Protein AF-C4YU73-F1 (afdb_monomer_lite)

Radius of gyration: 11.61 Å; chains: 1; bounding box: 30×16×33 Å

pLDDT: mean 80.81, std 15.25, range [41.47, 94.25]

Secondary structure (DSSP, 8-state):
-PPPEEEEEE-TTT--EEEEEES-HHHHHHHHHTTPPP------

Sequence (44 aa):
MKQPTVYIIANKRNGTIYLGVTSNLIKRIYEHKLNQAQEQKSLI

Structure (mmCIF, N/CA/C/O backbone):
data_AF-C4YU73-F1
#
_entry.id   AF-C4YU73-F1
#
loop_
_atom_site.group_PDB
_atom_site.id
_atom_site.type_symbol
_atom_site.label_atom_id
_atom_site.label_alt_id
_atom_site.label_comp_id
_atom_site.label_asym_id
_atom_site.label_entity_id
_atom_site.label_seq_id
_atom_site.pdbx_PDB_ins_code
_atom_site.Cartn_x
_atom_site.Cartn_y
_atom_site.Cartn_z
_atom_site.occupancy
_atom_site.B_iso_or_equiv
_atom_site.auth_seq_id
_atom_site.auth_comp_id
_atom_site.auth_asym_id
_atom_site.auth_atom_id
_atom_site.pdbx_PDB_model_num
ATOM 1 N N . MET A 1 1 ? -20.467 6.048 7.576 1.00 77.44 1 MET A N 1
ATOM 2 C CA . MET A 1 1 ? -19.728 4.850 8.042 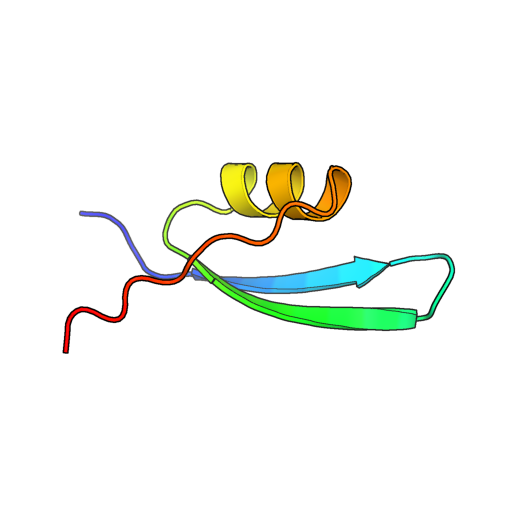1.00 77.44 1 MET A CA 1
ATOM 3 C C . MET A 1 1 ? -18.617 4.545 7.049 1.00 77.44 1 MET A C 1
ATOM 5 O O . MET A 1 1 ? -18.852 4.681 5.856 1.00 77.44 1 MET A O 1
ATOM 9 N N . LYS A 1 2 ? -17.410 4.202 7.510 1.00 76.25 2 LYS A N 1
ATOM 10 C CA . LYS A 1 2 ? -16.288 3.830 6.635 1.00 76.25 2 LYS A CA 1
ATOM 11 C C . LYS A 1 2 ? -16.222 2.306 6.535 1.00 76.25 2 LYS A C 1
ATOM 13 O O . LYS A 1 2 ? -16.144 1.652 7.568 1.00 76.25 2 LYS A O 1
ATOM 18 N N . GLN A 1 3 ? -16.279 1.763 5.321 1.00 87.06 3 GLN A N 1
ATOM 19 C CA . GLN A 1 3 ? -16.229 0.316 5.099 1.00 87.06 3 GLN A CA 1
ATOM 20 C C . GLN A 1 3 ? -14.768 -0.146 4.980 1.00 87.06 3 GLN A C 1
ATOM 22 O O . GLN A 1 3 ? -13.987 0.508 4.278 1.0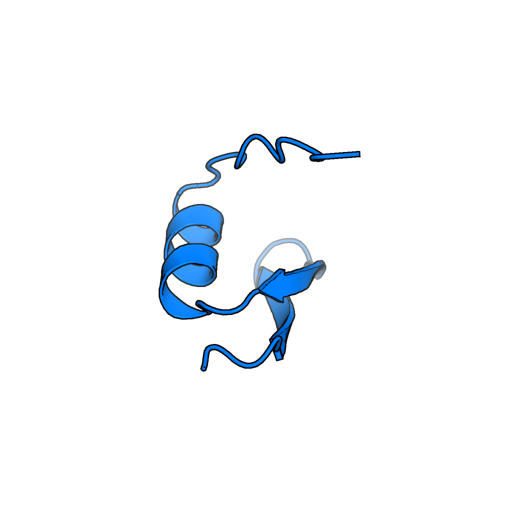0 87.06 3 GLN A O 1
ATOM 27 N N . PRO A 1 4 ? -14.364 -1.228 5.665 1.00 89.25 4 PRO A N 1
ATOM 28 C CA . PRO A 1 4 ? -13.046 -1.809 5.460 1.00 89.25 4 PRO A CA 1
ATOM 29 C C . PRO A 1 4 ? -12.961 -2.393 4.046 1.00 89.25 4 PRO A C 1
ATOM 31 O O . PRO A 1 4 ? -13.886 -3.043 3.571 1.00 89.25 4 PRO A O 1
ATOM 34 N N . THR A 1 5 ? -11.849 -2.146 3.363 1.00 93.50 5 THR A N 1
ATOM 35 C CA . THR A 1 5 ? -11.563 -2.660 2.019 1.00 93.50 5 THR A CA 1
ATOM 36 C C . THR A 1 5 ? -10.253 -3.434 2.053 1.00 93.50 5 THR A C 1
ATOM 38 O O . THR A 1 5 ? -9.257 -2.938 2.585 1.00 93.50 5 THR A O 1
ATOM 41 N N . VAL A 1 6 ? -10.252 -4.636 1.479 1.00 94.25 6 VAL A N 1
ATOM 42 C CA . VAL A 1 6 ? -9.040 -5.429 1.232 1.00 94.25 6 VAL A CA 1
ATOM 43 C C . VAL A 1 6 ? -8.403 -4.944 -0.067 1.00 94.25 6 VAL A C 1
ATOM 45 O O . VAL A 1 6 ? -9.110 -4.720 -1.048 1.00 94.25 6 VAL 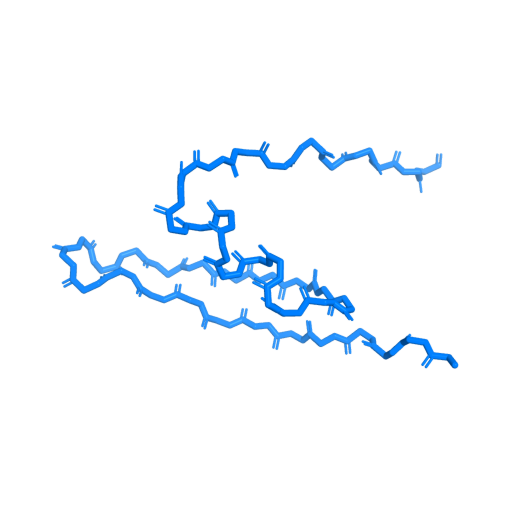A O 1
ATOM 48 N N . TYR A 1 7 ? -7.081 -4.777 -0.092 1.00 91.00 7 TYR A N 1
ATOM 49 C CA . TYR A 1 7 ? -6.362 -4.350 -1.291 1.00 91.00 7 TYR A CA 1
ATOM 50 C C . TYR A 1 7 ? -5.102 -5.174 -1.554 1.00 91.00 7 TYR A C 1
ATOM 52 O O . TYR A 1 7 ? -4.471 -5.692 -0.631 1.00 91.00 7 TYR A O 1
ATOM 60 N N . ILE A 1 8 ? -4.739 -5.236 -2.839 1.00 92.12 8 ILE A N 1
ATOM 61 C CA . ILE A 1 8 ? -3.528 -5.866 -3.368 1.00 92.12 8 ILE A CA 1
ATOM 62 C C . ILE A 1 8 ? -2.770 -4.806 -4.172 1.00 92.12 8 ILE A C 1
ATOM 64 O O . ILE A 1 8 ? -3.328 -4.227 -5.103 1.00 92.12 8 ILE A O 1
ATOM 68 N N . ILE A 1 9 ? -1.514 -4.534 -3.819 1.00 90.31 9 ILE A N 1
ATOM 69 C CA . ILE A 1 9 ? -0.624 -3.640 -4.576 1.00 90.31 9 ILE A CA 1
ATOM 70 C C . ILE A 1 9 ? 0.612 -4.432 -4.991 1.00 90.31 9 ILE A C 1
ATOM 72 O O . ILE A 1 9 ? 1.252 -5.055 -4.153 1.00 90.31 9 ILE A O 1
ATOM 76 N N . ALA A 1 10 ? 0.967 -4.396 -6.273 1.00 88.12 10 ALA A N 1
ATOM 77 C CA . ALA A 1 10 ? 2.154 -5.064 -6.796 1.00 88.12 10 ALA A CA 1
ATOM 78 C C . ALA A 1 10 ? 3.149 -4.043 -7.361 1.00 88.12 10 ALA A C 1
ATOM 80 O O . ALA A 1 10 ? 2.755 -3.094 -8.045 1.00 88.12 10 ALA A O 1
ATOM 81 N N . ASN A 1 11 ? 4.446 -4.247 -7.116 1.00 83.00 11 ASN A N 1
ATOM 82 C CA . ASN A 1 11 ? 5.494 -3.476 -7.784 1.00 83.00 11 ASN A CA 1
ATOM 83 C C . ASN A 1 11 ? 5.926 -4.174 -9.083 1.00 83.00 11 ASN A C 1
ATOM 85 O O . ASN A 1 11 ? 6.367 -5.323 -9.062 1.00 83.00 11 ASN A O 1
ATOM 89 N N . LYS A 1 12 ? 5.876 -3.444 -10.206 1.00 76.69 12 LYS A N 1
ATOM 90 C CA . LYS A 1 12 ? 6.280 -3.925 -11.536 1.00 76.69 12 LYS A CA 1
ATOM 91 C C . LYS A 1 12 ? 7.734 -4.415 -11.590 1.00 76.69 12 LYS A C 1
ATOM 93 O O . LYS A 1 12 ? 8.025 -5.312 -12.370 1.00 76.69 12 LYS A O 1
ATOM 98 N N . ARG A 1 13 ? 8.649 -3.828 -10.803 1.00 77.12 13 ARG A N 1
ATOM 99 C CA . ARG A 1 13 ? 10.096 -4.099 -10.925 1.00 77.12 13 ARG A CA 1
ATOM 100 C C . ARG A 1 13 ? 10.578 -5.323 -10.143 1.00 77.12 13 ARG A C 1
ATOM 102 O O . ARG A 1 13 ? 11.492 -5.993 -10.599 1.00 77.12 13 ARG A O 1
ATOM 109 N N . ASN A 1 14 ? 9.972 -5.607 -8.990 1.00 71.31 14 ASN A N 1
ATOM 110 C CA . ASN A 1 14 ? 10.482 -6.613 -8.048 1.00 71.31 14 ASN A CA 1
ATOM 111 C C . ASN A 1 14 ? 9.479 -7.742 -7.745 1.00 71.31 14 ASN A C 1
ATOM 113 O O . ASN A 1 14 ? 9.773 -8.598 -6.919 1.00 71.31 14 ASN A O 1
ATOM 117 N N . GLY A 1 15 ? 8.283 -7.736 -8.350 1.00 82.25 15 GLY A N 1
ATOM 118 C CA . GLY A 1 15 ? 7.269 -8.782 -8.145 1.00 82.25 15 GLY A CA 1
ATOM 119 C C . GLY A 1 15 ? 6.691 -8.854 -6.726 1.00 82.25 15 GLY A C 1
ATOM 120 O O . GLY A 1 15 ? 5.878 -9.726 -6.440 1.00 82.25 15 GLY A O 1
ATOM 121 N N . THR A 1 16 ? 7.089 -7.949 -5.828 1.00 86.00 16 THR A N 1
ATOM 122 C CA . THR A 1 16 ? 6.590 -7.894 -4.454 1.00 86.00 16 THR A CA 1
ATOM 123 C C . THR A 1 16 ? 5.118 -7.506 -4.448 1.00 86.00 16 THR A C 1
ATOM 125 O O . THR A 1 16 ? 4.734 -6.497 -5.052 1.00 86.00 16 THR A O 1
ATOM 128 N N . ILE A 1 17 ? 4.316 -8.303 -3.744 1.00 88.75 17 ILE A N 1
ATOM 129 C CA . ILE A 1 17 ? 2.882 -8.095 -3.560 1.00 88.75 17 ILE A CA 1
ATOM 130 C C . ILE A 1 17 ? 2.635 -7.678 -2.111 1.00 88.75 17 ILE A C 1
ATOM 132 O O . ILE A 1 17 ? 3.033 -8.369 -1.177 1.00 88.75 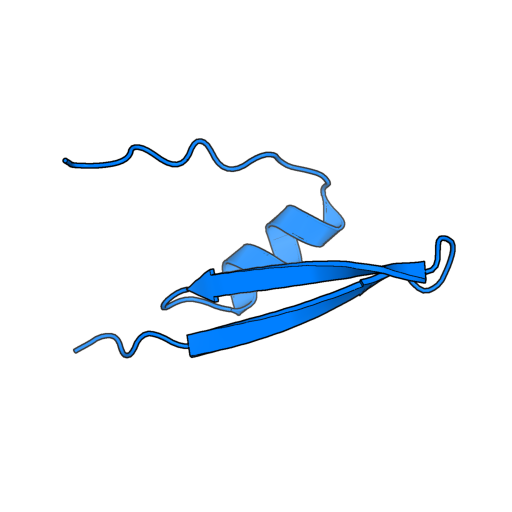17 ILE A O 1
ATOM 136 N N . TYR A 1 18 ? 1.949 -6.554 -1.939 1.00 86.62 18 TYR A N 1
ATOM 137 C CA . TYR A 1 18 ? 1.487 -6.032 -0.662 1.00 86.62 18 TYR A CA 1
ATOM 138 C C . TYR A 1 18 ? -0.007 -6.294 -0.520 1.00 86.62 18 TYR A C 1
ATOM 140 O O . TYR A 1 18 ? -0.797 -5.903 -1.382 1.00 86.62 18 TYR A O 1
ATOM 148 N N . LEU A 1 19 ? -0.381 -6.921 0.591 1.00 92.00 19 LEU A N 1
ATOM 149 C CA . LEU A 1 19 ? -1.764 -7.167 0.985 1.00 92.00 19 LEU A CA 1
ATOM 150 C C . LEU A 1 19 ? -2.077 -6.340 2.231 1.00 92.00 19 LEU A C 1
ATOM 152 O O . LEU A 1 19 ? -1.242 -6.228 3.129 1.00 92.00 19 LEU A O 1
ATOM 156 N N . GLY A 1 20 ? -3.272 -5.762 2.301 1.00 90.56 20 GLY A N 1
ATOM 157 C CA . GLY A 1 20 ? -3.676 -4.990 3.470 1.00 90.56 20 GLY A CA 1
ATOM 158 C C . GLY A 1 20 ? -5.161 -4.678 3.517 1.00 90.56 20 GLY A C 1
ATOM 159 O O . GLY A 1 20 ? -5.903 -4.898 2.560 1.00 90.56 20 GLY A O 1
ATOM 160 N N . VAL A 1 21 ? -5.584 -4.136 4.656 1.00 93.25 21 VAL A N 1
ATOM 161 C CA . VAL A 1 21 ? -6.941 -3.636 4.881 1.00 93.25 21 VAL A CA 1
ATOM 162 C C . VAL A 1 21 ? -6.898 -2.148 5.199 1.00 93.25 21 VAL A C 1
ATOM 164 O O . VAL A 1 21 ? -6.051 -1.670 5.955 1.00 93.25 21 VAL A O 1
ATOM 167 N N . THR A 1 22 ? -7.797 -1.380 4.596 1.00 92.81 22 THR A N 1
ATOM 168 C CA . THR A 1 22 ? -7.907 0.061 4.842 1.00 92.81 22 THR A CA 1
ATOM 169 C C . THR A 1 22 ? -9.326 0.537 4.580 1.00 92.81 22 THR A C 1
ATOM 171 O O . THR A 1 22 ? -10.027 -0.007 3.736 1.00 92.81 22 THR A O 1
ATOM 174 N N . SER A 1 23 ? -9.740 1.605 5.253 1.00 93.12 23 SER A N 1
ATOM 175 C CA . SER A 1 23 ? -10.928 2.369 4.864 1.00 93.12 23 SER A CA 1
ATOM 176 C C . SER A 1 23 ? -10.617 3.521 3.895 1.00 93.12 23 SER A C 1
ATOM 178 O O . SER A 1 23 ? -11.499 4.311 3.572 1.00 93.12 23 SER A O 1
ATOM 180 N N . ASN A 1 24 ? -9.346 3.710 3.523 1.00 91.75 24 ASN A N 1
ATOM 181 C CA . ASN A 1 24 ? -8.883 4.762 2.617 1.00 91.75 24 ASN A CA 1
ATOM 182 C C . ASN A 1 24 ? -7.768 4.217 1.711 1.00 91.75 24 ASN A C 1
ATOM 184 O O . ASN A 1 24 ? -6.607 4.140 2.120 1.00 91.75 24 ASN A O 1
ATOM 188 N N . LEU A 1 25 ? -8.138 3.819 0.493 1.00 90.25 25 LEU A N 1
ATOM 189 C CA . LEU A 1 25 ? -7.225 3.223 -0.484 1.00 90.25 25 LEU A CA 1
ATOM 190 C C . LEU A 1 25 ? -6.245 4.247 -1.077 1.00 90.25 25 LEU A C 1
ATOM 192 O O . LEU A 1 25 ? -5.070 3.938 -1.258 1.00 90.25 25 LEU A O 1
ATOM 196 N N . ILE A 1 2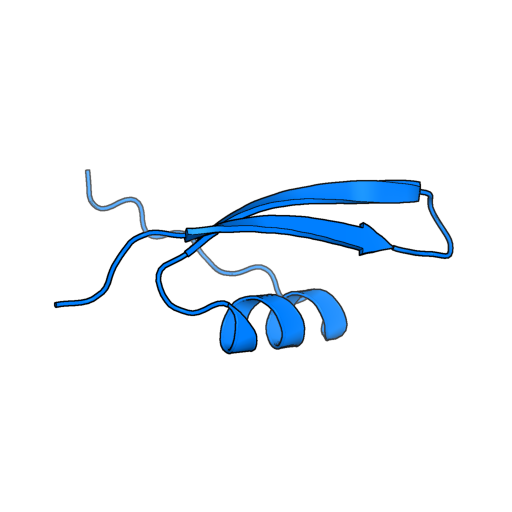6 ? -6.697 5.483 -1.319 1.00 92.00 26 ILE A N 1
ATOM 197 C CA . ILE A 1 26 ? -5.883 6.547 -1.931 1.00 92.00 26 ILE A CA 1
ATOM 198 C C . ILE A 1 26 ? -4.651 6.849 -1.070 1.00 92.00 26 ILE A C 1
ATOM 200 O O . ILE A 1 26 ? -3.536 6.913 -1.589 1.00 92.00 26 ILE A O 1
ATOM 204 N N . LYS A 1 27 ? -4.835 6.956 0.254 1.00 91.31 27 LYS A N 1
ATOM 205 C CA . LYS A 1 27 ? -3.732 7.159 1.207 1.00 91.31 27 LYS A CA 1
ATOM 206 C C . LYS A 1 27 ? -2.689 6.038 1.115 1.00 91.31 27 LYS A C 1
ATOM 208 O O . LYS A 1 27 ? -1.504 6.331 1.001 1.00 91.31 27 LYS A O 1
ATOM 213 N N . ARG A 1 28 ? -3.135 4.773 1.067 1.00 91.00 28 ARG A N 1
ATOM 214 C CA . ARG A 1 28 ? -2.247 3.598 0.984 1.00 91.00 28 ARG A CA 1
ATOM 215 C C . ARG A 1 28 ? -1.461 3.544 -0.323 1.00 91.00 28 ARG A C 1
ATOM 217 O O . ARG A 1 28 ? -0.288 3.190 -0.309 1.00 91.00 28 ARG A O 1
ATOM 224 N N . ILE A 1 29 ? -2.073 3.934 -1.443 1.00 90.19 29 ILE A N 1
ATOM 225 C CA . ILE A 1 29 ? -1.373 4.032 -2.733 1.00 90.19 29 ILE A CA 1
ATOM 226 C C . ILE A 1 29 ? -0.265 5.090 -2.663 1.00 90.19 29 ILE A C 1
ATOM 228 O O . ILE A 1 29 ? 0.837 4.853 -3.155 1.00 90.19 29 ILE A O 1
ATOM 232 N N . TYR A 1 30 ? -0.545 6.248 -2.062 1.00 92.44 30 TYR A N 1
ATOM 233 C CA . TYR A 1 30 ? 0.438 7.320 -1.913 1.00 92.44 30 TYR A CA 1
ATOM 234 C C . TYR A 1 30 ? 1.615 6.904 -1.019 1.00 92.44 30 TYR A C 1
ATOM 236 O O . TYR A 1 30 ? 2.767 7.047 -1.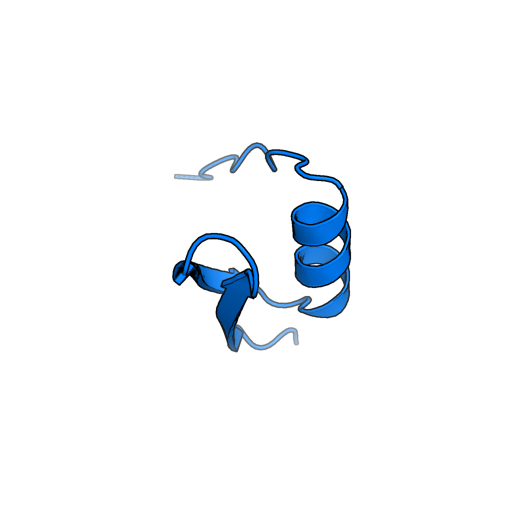419 1.00 92.44 30 TYR A O 1
ATOM 244 N N . GLU A 1 31 ? 1.338 6.314 0.144 1.00 89.88 31 GLU A N 1
ATOM 245 C CA . GLU A 1 31 ? 2.372 5.820 1.065 1.00 89.88 31 GLU A CA 1
ATOM 246 C C . GLU A 1 31 ? 3.230 4.721 0.430 1.00 89.88 31 GLU A C 1
ATOM 248 O O . GLU A 1 31 ? 4.456 4.779 0.525 1.00 89.88 31 GLU A O 1
ATOM 253 N N . HIS A 1 32 ? 2.610 3.779 -0.294 1.00 87.56 32 HIS A N 1
ATOM 254 C CA . HIS A 1 32 ? 3.331 2.749 -1.046 1.00 87.56 32 HIS A CA 1
ATOM 255 C C . HIS A 1 32 ? 4.253 3.366 -2.108 1.00 87.56 32 HIS A C 1
ATOM 257 O O . HIS A 1 32 ? 5.386 2.925 -2.272 1.00 87.56 32 HIS A O 1
ATOM 263 N N . LYS A 1 33 ? 3.808 4.409 -2.825 1.00 86.94 33 LYS A N 1
ATOM 264 C CA . LYS A 1 33 ? 4.648 5.101 -3.820 1.00 86.94 33 LYS A CA 1
ATOM 265 C C . LYS A 1 33 ? 5.840 5.828 -3.198 1.00 86.94 33 LYS A C 1
ATOM 267 O O . LYS A 1 33 ? 6.869 5.949 -3.854 1.00 86.94 33 LYS A O 1
ATOM 272 N N . LEU A 1 34 ? 5.698 6.315 -1.968 1.00 91.12 34 LEU A N 1
ATOM 273 C CA . LEU A 1 34 ? 6.749 7.041 -1.256 1.00 91.12 34 LEU A CA 1
ATOM 274 C C . LEU A 1 34 ? 7.602 6.158 -0.335 1.00 91.12 34 LEU A C 1
ATOM 276 O O . LEU A 1 34 ? 8.460 6.692 0.363 1.00 91.12 34 LEU A O 1
ATOM 280 N N . ASN A 1 35 ? 7.381 4.837 -0.317 1.00 82.19 35 ASN A N 1
ATOM 281 C CA . ASN A 1 35 ? 8.017 3.899 0.616 1.00 82.19 35 ASN A CA 1
ATOM 282 C C . ASN A 1 35 ? 7.902 4.330 2.091 1.00 82.19 35 ASN A C 1
ATOM 284 O O . ASN A 1 35 ? 8.807 4.078 2.887 1.00 82.19 35 ASN A O 1
ATOM 288 N N . GLN A 1 36 ? 6.807 4.992 2.474 1.00 75.50 36 GLN A N 1
ATOM 289 C CA . GLN A 1 36 ? 6.615 5.401 3.864 1.00 75.50 36 GLN A CA 1
ATOM 290 C C . GLN A 1 36 ? 5.985 4.267 4.670 1.00 75.50 36 GLN A C 1
ATOM 292 O O . GLN A 1 36 ? 4.900 3.782 4.343 1.00 75.50 36 GLN A O 1
ATOM 297 N N . ALA A 1 37 ? 6.666 3.848 5.738 1.00 61.84 37 ALA A N 1
ATOM 298 C CA . ALA A 1 37 ? 6.107 2.920 6.708 1.00 61.84 37 ALA A CA 1
ATOM 299 C C . ALA A 1 37 ? 5.061 3.654 7.552 1.00 61.84 37 ALA A C 1
ATOM 301 O O . ALA A 1 37 ? 5.355 4.666 8.186 1.00 61.84 37 ALA A O 1
ATOM 302 N N . GLN A 1 38 ? 3.830 3.150 7.556 1.00 62.78 38 GLN A N 1
ATOM 303 C CA . GLN A 1 38 ? 2.796 3.681 8.429 1.00 62.78 38 GLN A CA 1
ATOM 304 C C . GLN A 1 38 ? 2.881 2.947 9.769 1.00 62.78 38 GLN A C 1
ATOM 306 O O . GLN A 1 38 ? 2.699 1.732 9.819 1.00 62.78 38 GLN A O 1
ATOM 311 N N . GLU A 1 39 ? 3.165 3.677 10.847 1.00 53.22 39 GLU A N 1
ATOM 312 C CA . GLU A 1 39 ? 3.157 3.130 12.202 1.00 53.22 39 GLU A CA 1
ATOM 313 C C . GLU A 1 39 ? 1.730 2.683 12.542 1.00 53.22 39 GLU A C 1
ATOM 315 O O . GLU A 1 39 ? 0.800 3.484 12.689 1.00 53.22 39 GLU A O 1
ATOM 320 N N . GLN A 1 40 ? 1.528 1.371 12.583 1.00 53.41 40 GLN A N 1
ATOM 321 C CA . GLN A 1 40 ? 0.251 0.784 12.936 1.00 53.41 40 GLN A CA 1
ATOM 322 C C . GLN A 1 40 ? 0.160 0.800 14.460 1.00 53.41 40 GLN A C 1
ATOM 324 O O . GLN A 1 40 ? 0.589 -0.145 15.114 1.00 53.41 40 GLN A O 1
ATOM 329 N N . LYS A 1 41 ? -0.380 1.879 15.045 1.00 47.53 41 LYS A N 1
ATOM 330 C CA . LYS A 1 41 ? -0.837 1.831 16.440 1.00 47.53 41 LYS A CA 1
ATOM 331 C C . LYS A 1 41 ? -1.928 0.769 16.520 1.00 47.53 41 LYS A C 1
ATOM 333 O O . LYS A 1 41 ? -3.079 1.035 16.170 1.00 47.53 41 LYS A O 1
ATOM 338 N N . SER A 1 42 ? -1.558 -0.445 16.925 1.00 41.47 42 SER A N 1
ATOM 339 C CA . SER A 1 42 ? -2.528 -1.430 17.374 1.00 41.47 42 SER A CA 1
ATOM 340 C C . SER A 1 42 ? -3.129 -0.877 18.659 1.00 41.47 42 SER A C 1
ATOM 342 O O . SER A 1 42 ? -2.509 -0.925 19.718 1.00 41.47 42 SER A O 1
ATOM 344 N N . LEU A 1 43 ? -4.317 -0.293 18.549 1.00 43.72 43 LEU A N 1
ATOM 345 C CA . LEU A 1 43 ? -5.229 -0.207 19.679 1.00 43.72 43 LEU A CA 1
ATOM 346 C C . LEU A 1 43 ? -5.765 -1.625 19.888 1.00 43.72 43 LEU A C 1
ATOM 348 O O . LEU A 1 43 ? -6.791 -2.000 19.323 1.00 43.72 43 LEU A O 1
ATOM 352 N N . ILE A 1 44 ? -4.957 -2.428 20.578 1.00 46.84 44 ILE A N 1
ATOM 353 C CA . ILE A 1 44 ? -5.480 -3.432 21.504 1.00 46.84 44 ILE A CA 1
ATOM 354 C C . ILE A 1 44 ? -5.910 -2.690 22.764 1.00 46.84 44 ILE A C 1
ATOM 356 O O . ILE A 1 44 ? -5.188 -1.738 23.144 1.00 46.84 44 ILE A O 1
#

Foldseek 3Di:
DQDKDWDWDADPPPRDIDIDIDSDVVVVVVCVVVVHDDPPPPPD